Protein AF-A0A1B6FG68-F1 (afdb_monomer)

Radius of gyration: 16.61 Å; Cα contacts (8 Å, |Δi|>4): 75; chains: 1; bounding box: 36×21×45 Å

Foldseek 3Di:
DDDPPPCQVVCVVPPDDPFQPGWDDDPNDIDRPLCVVCVVVLVPPDDDPPDDDQDDDPPPCSQVVLLVVLCVVVVNPPVVSPPDSCVSPPDPCVRSRGD

Mean predicted aligned error: 4.65 Å

Organism: NCBI:txid1464854

pLDDT: mean 90.07, std 8.43, range [62.94, 98.25]

InterPro domains:
  IPR000863 Sulfotransferase domain [PF00685] (50-84)
  IPR027417 P-loop containing nucleoside triphosphate hydrolase [G3DSA:3.40.50.300] (9-99)
  IPR027417 P-loop containing nucleosi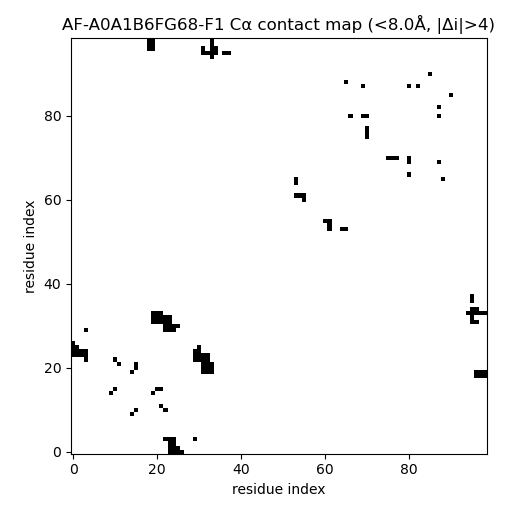de triphosphate hydrolase [SSF52540] (25-97)

Solvent-accessible surface area (backbone atoms only — not comparable to full-atom values): 6326 Å² total; per-residue (Å²): 123,46,81,62,60,92,52,46,70,57,41,66,70,76,58,61,57,96,34,38,93,43,64,32,21,51,97,87,42,82,40,44,41,37,38,74,80,47,46,68,59,67,76,67,53,91,81,61,96,82,68,82,84,88,84,72,66,90,91,73,54,58,68,63,49,51,54,53,50,50,29,66,77,49,82,60,40,67,71,68,62,67,51,61,60,64,79,80,50,72,67,87,64,50,64,36,55,61,90

Structure (mmCIF, N/CA/C/O backbone):
data_AF-A0A1B6FG68-F1
#
_entry.id   AF-A0A1B6FG68-F1
#
loop_
_atom_site.group_PDB
_atom_site.id
_atom_site.type_symbol
_atom_site.label_atom_id
_atom_site.label_alt_id
_atom_site.label_comp_id
_atom_site.label_asym_id
_atom_site.label_entity_id
_atom_site.label_seq_id
_atom_site.pdbx_PDB_ins_code
_atom_site.Cartn_x
_atom_site.Cartn_y
_atom_site.Cartn_z
_atom_site.occupancy
_atom_site.B_iso_or_equiv
_atom_site.auth_seq_id
_atom_site.auth_comp_id
_atom_site.auth_asym_id
_atom_site.auth_atom_id
_atom_site.pdbx_PDB_model_num
ATOM 1 N N . TYR A 1 1 ? -20.013 -1.438 9.552 1.00 82.75 1 TYR A N 1
ATOM 2 C CA . TYR A 1 1 ? -18.961 -1.358 10.588 1.00 82.75 1 TYR A CA 1
ATOM 3 C C . TYR A 1 1 ? -19.482 -1.898 11.904 1.00 82.75 1 TYR A C 1
ATOM 5 O O . TYR A 1 1 ? -20.663 -1.725 12.184 1.00 82.75 1 TYR A O 1
ATOM 13 N N . THR A 1 2 ? -18.632 -2.542 12.702 1.00 82.12 2 THR A N 1
ATOM 14 C CA . THR A 1 2 ? -18.977 -2.993 14.060 1.00 82.12 2 THR A CA 1
ATOM 15 C C . THR A 1 2 ? -18.053 -2.360 15.093 1.00 82.12 2 THR A C 1
ATOM 17 O O . THR A 1 2 ? -16.959 -1.894 14.759 1.00 82.12 2 THR A O 1
ATOM 20 N N . ALA A 1 3 ? -18.488 -2.374 16.355 1.00 78.12 3 ALA A N 1
ATOM 21 C CA . ALA A 1 3 ? -17.666 -1.947 17.479 1.00 78.12 3 ALA A CA 1
ATOM 22 C C . ALA A 1 3 ? -16.343 -2.734 17.536 1.00 78.12 3 ALA A C 1
ATOM 24 O O . ALA A 1 3 ? -16.268 -3.900 17.132 1.00 78.12 3 ALA A O 1
ATOM 25 N N . VAL A 1 4 ? -15.302 -2.075 18.044 1.00 83.50 4 VAL A N 1
AT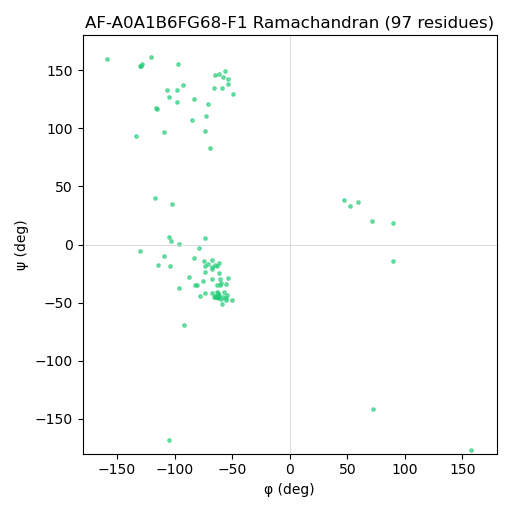OM 26 C CA . VAL A 1 4 ? -13.948 -2.631 18.177 1.00 83.50 4 VAL A CA 1
ATOM 27 C C . VAL A 1 4 ? -13.901 -3.756 19.218 1.00 83.50 4 VAL A C 1
ATOM 29 O O . VAL A 1 4 ? -13.136 -4.713 19.054 1.00 83.50 4 VAL A O 1
ATOM 32 N N . GLY A 1 5 ? -14.777 -3.679 20.225 1.00 84.75 5 GLY A N 1
ATOM 33 C CA . GLY A 1 5 ? -14.944 -4.686 21.268 1.00 84.75 5 GLY A CA 1
ATOM 34 C C . GLY A 1 5 ? -13.771 -4.694 22.243 1.00 84.75 5 GLY A C 1
ATOM 35 O O . GLY A 1 5 ? -13.203 -3.654 22.567 1.00 84.75 5 GLY A O 1
ATOM 36 N N . ASP A 1 6 ? -13.377 -5.886 22.675 1.00 87.19 6 ASP A N 1
ATOM 37 C CA . ASP A 1 6 ? -12.452 -6.107 23.795 1.00 87.19 6 ASP A CA 1
ATOM 38 C C . ASP A 1 6 ? -11.044 -5.508 23.599 1.00 87.19 6 ASP A C 1
ATOM 40 O O . ASP A 1 6 ? -10.286 -5.356 24.557 1.00 87.19 6 ASP A O 1
ATOM 44 N N . CYS A 1 7 ? -10.670 -5.153 22.364 1.00 86.12 7 CYS A N 1
ATOM 45 C CA . CYS A 1 7 ? -9.374 -4.546 22.051 1.00 86.12 7 CYS A CA 1
ATOM 46 C C . CYS A 1 7 ? -9.333 -3.026 22.275 1.00 86.12 7 CYS A C 1
ATOM 48 O O . CYS A 1 7 ? -8.245 -2.449 22.256 1.00 86.12 7 CYS A O 1
ATOM 50 N N . GLU A 1 8 ? -10.476 -2.369 22.480 1.00 86.88 8 GLU A N 1
ATOM 51 C CA . GLU A 1 8 ? -10.570 -0.910 22.610 1.00 86.88 8 GLU A CA 1
ATOM 52 C C . GLU A 1 8 ? -9.643 -0.325 23.696 1.00 86.88 8 GLU A C 1
ATOM 54 O O . GLU A 1 8 ? -8.916 0.622 23.388 1.00 86.88 8 GLU A O 1
ATOM 59 N N . PRO A 1 9 ? -9.519 -0.906 24.911 1.00 88.25 9 PRO A N 1
ATOM 60 C CA . PRO A 1 9 ? -8.592 -0.388 25.920 1.00 88.25 9 PRO A CA 1
ATOM 61 C C . PRO A 1 9 ? -7.119 -0.458 25.491 1.00 88.25 9 PRO A C 1
ATOM 63 O O . PRO A 1 9 ? -6.328 0.417 25.839 1.00 88.25 9 PRO A O 1
ATOM 66 N N . LEU A 1 10 ? -6.733 -1.495 24.739 1.00 89.06 10 LEU A N 1
ATOM 67 C CA . LEU A 1 10 ? -5.361 -1.665 24.252 1.00 89.06 10 LEU A CA 1
ATOM 68 C C . LEU A 1 10 ? -5.054 -0.687 23.119 1.00 89.06 10 LEU A C 1
ATOM 70 O O . LEU A 1 10 ? -3.982 -0.081 23.100 1.00 89.06 10 LEU A O 1
ATOM 74 N N . LEU A 1 11 ? -6.002 -0.502 22.203 1.00 87.50 11 LEU A N 1
ATOM 75 C CA . LEU A 1 11 ? -5.873 0.435 21.090 1.00 87.50 11 LEU A CA 1
ATOM 76 C C . LEU A 1 11 ? -5.778 1.874 21.597 1.00 87.50 11 LEU A C 1
ATOM 78 O O . LEU A 1 11 ? -4.854 2.589 21.222 1.00 87.50 11 LEU A O 1
ATOM 82 N N . SER A 1 12 ? -6.630 2.251 22.549 1.00 83.94 12 SER A N 1
ATOM 83 C CA . SER A 1 12 ? -6.605 3.569 23.192 1.00 83.94 12 SER A CA 1
ATOM 84 C C . SER A 1 12 ? -5.381 3.826 24.070 1.00 83.94 12 SER A C 1
ATOM 86 O O . SER A 1 12 ? -5.141 4.961 24.473 1.00 83.94 12 SER A O 1
ATOM 88 N N . LYS A 1 13 ? -4.610 2.789 24.405 1.00 86.56 13 LYS A N 1
ATOM 89 C CA . LYS A 1 13 ? -3.372 2.920 25.179 1.00 86.56 13 LYS A CA 1
ATOM 90 C C . LYS A 1 13 ? -2.130 2.982 24.295 1.00 86.56 13 LYS A C 1
ATOM 92 O O . LYS A 1 13 ? -1.169 3.661 24.647 1.00 86.56 13 LYS A O 1
ATOM 97 N N . HIS A 1 14 ? -2.117 2.223 23.202 1.00 87.25 14 HIS A N 1
ATOM 98 C CA . HIS A 1 14 ? -0.911 1.984 22.405 1.00 87.25 14 HIS A CA 1
ATOM 99 C C . HIS A 1 14 ? -0.966 2.572 20.992 1.00 87.25 14 HIS A C 1
ATOM 101 O O . HIS A 1 14 ? 0.083 2.711 20.369 1.00 87.25 14 HIS A O 1
ATOM 107 N N . PHE A 1 15 ? -2.156 2.907 20.487 1.00 81.38 15 PHE A N 1
ATOM 108 C CA . PHE A 1 15 ? -2.380 3.251 19.079 1.00 81.38 15 PHE A CA 1
ATOM 109 C C . PHE A 1 15 ? -3.164 4.555 18.859 1.00 81.38 15 PHE A C 1
ATOM 111 O O . PHE A 1 15 ? -3.266 5.014 17.723 1.00 81.38 15 PHE A O 1
ATOM 118 N N . THR A 1 16 ? -3.665 5.196 19.915 1.00 67.38 16 THR A N 1
ATOM 119 C CA . THR A 1 16 ? -4.158 6.581 19.880 1.00 67.38 16 THR A CA 1
ATOM 120 C C . THR A 1 16 ? -2.972 7.537 19.796 1.00 67.38 16 THR A C 1
ATOM 122 O O . THR A 1 16 ? -2.303 7.851 20.779 1.00 67.38 16 THR A O 1
ATOM 125 N N . THR A 1 17 ? -2.679 7.976 18.577 1.00 66.12 17 THR A N 1
ATOM 126 C CA . THR A 1 17 ? -1.759 9.090 18.317 1.00 66.12 17 THR A CA 1
ATOM 127 C C . THR A 1 17 ? -2.570 10.331 17.935 1.00 66.12 17 THR A C 1
ATOM 129 O O . THR A 1 17 ? -3.787 10.349 18.100 1.00 66.12 17 THR A O 1
ATOM 132 N N . VAL A 1 18 ? -1.916 11.379 17.430 1.00 63.12 18 VAL A N 1
ATOM 133 C CA . VAL A 1 18 ? -2.610 12.574 16.920 1.00 63.12 18 VAL A CA 1
ATOM 134 C C . VAL A 1 18 ? -3.416 12.270 15.646 1.00 63.12 18 VAL A C 1
ATOM 136 O O . VAL A 1 18 ? -4.336 13.017 15.337 1.00 63.12 18 VAL A O 1
ATOM 139 N N . TYR A 1 19 ? -3.085 11.192 14.921 1.00 65.44 19 TYR A N 1
ATOM 140 C CA . TYR A 1 19 ? -3.665 10.910 13.605 1.00 65.44 19 TYR A CA 1
ATOM 141 C C . TYR A 1 19 ? -4.919 10.022 13.669 1.00 65.44 19 TYR A C 1
ATOM 143 O O . TYR A 1 19 ? -6.006 10.561 13.468 1.00 65.44 19 TYR A O 1
ATOM 151 N N . PRO A 1 20 ? -4.878 8.713 14.017 1.00 65.12 20 PRO A N 1
ATOM 152 C CA . PRO A 1 20 ? -6.105 7.930 14.050 1.00 65.12 20 PRO A CA 1
ATOM 153 C C . PRO A 1 20 ? -6.938 8.356 15.259 1.00 65.12 20 PRO A C 1
ATOM 155 O O . PRO A 1 20 ? -6.604 8.048 16.405 1.00 65.12 20 PRO A O 1
ATOM 158 N N . GLN A 1 21 ? -8.062 9.018 14.995 1.00 73.25 21 GLN A N 1
ATOM 159 C CA . GLN A 1 21 ? -9.039 9.431 16.014 1.00 73.25 21 GLN A CA 1
ATOM 160 C C . GLN A 1 21 ? -9.869 8.248 16.553 1.00 73.25 21 GLN A C 1
ATOM 162 O O . GLN A 1 21 ? -10.798 8.430 17.337 1.00 73.25 21 GLN A O 1
ATOM 167 N N . GLY A 1 22 ? -9.544 7.024 16.134 1.00 84.69 22 GLY A N 1
ATOM 168 C CA . GLY A 1 22 ? -10.189 5.796 16.565 1.00 84.69 22 GLY A CA 1
ATOM 169 C C . GLY A 1 22 ? -10.000 4.672 15.556 1.00 84.69 22 GLY A C 1
ATOM 170 O O . GLY A 1 22 ? -9.345 4.830 14.523 1.00 84.69 22 GLY A O 1
ATOM 171 N N . PHE A 1 23 ? -10.620 3.534 15.851 1.00 88.75 23 PHE A N 1
ATOM 172 C CA . PHE A 1 23 ? -10.634 2.363 14.985 1.00 88.75 23 PHE A CA 1
ATOM 173 C C . PHE A 1 23 ? -12.067 1.873 14.790 1.00 88.75 23 PHE A C 1
ATOM 175 O O . PHE A 1 23 ? -12.922 2.054 15.654 1.00 88.75 23 PHE A O 1
ATOM 182 N N . VAL A 1 24 ? -12.319 1.215 13.665 1.00 90.44 24 VAL A N 1
ATOM 183 C CA . VAL A 1 24 ? -13.574 0.522 13.366 1.00 90.44 24 VAL A CA 1
ATOM 184 C C . VAL A 1 24 ? -13.268 -0.884 12.881 1.00 90.44 24 VAL A C 1
ATOM 186 O O . VAL A 1 24 ? -12.204 -1.143 12.319 1.00 90.44 24 VAL A O 1
ATOM 189 N N . ARG A 1 25 ? -14.210 -1.810 13.067 1.00 92.31 25 ARG A N 1
ATOM 190 C CA . ARG A 1 25 ? -14.114 -3.132 12.450 1.00 92.31 25 ARG A CA 1
ATOM 191 C C . ARG A 1 25 ? -14.952 -3.164 11.170 1.00 92.31 25 ARG A C 1
ATOM 193 O O . ARG A 1 25 ? -16.158 -2.895 11.194 1.00 92.31 25 ARG A O 1
ATOM 200 N N . CYS A 1 26 ? -14.302 -3.478 10.056 1.00 91.00 26 CYS A N 1
ATOM 201 C CA . CYS A 1 26 ? -14.905 -3.688 8.744 1.00 91.00 26 CYS A CA 1
ATOM 202 C C . CYS A 1 26 ? -14.693 -5.151 8.352 1.00 91.00 26 CYS A C 1
ATOM 204 O O . CYS A 1 26 ? -13.551 -5.591 8.272 1.00 91.00 26 CYS A O 1
ATOM 206 N N . GLU A 1 27 ? -15.776 -5.917 8.203 1.00 90.00 27 GLU A N 1
ATOM 207 C CA . GLU A 1 27 ? -15.733 -7.342 7.816 1.00 90.00 27 GLU A CA 1
ATOM 208 C C . GLU A 1 27 ? -14.714 -8.194 8.600 1.00 90.00 27 GLU A C 1
ATOM 210 O O . GLU A 1 27 ? -14.041 -9.069 8.069 1.00 90.00 27 GLU A O 1
ATOM 215 N N . GLY A 1 28 ? -14.573 -7.930 9.902 1.00 89.81 28 GLY A N 1
ATOM 216 C CA . GLY A 1 28 ? -13.627 -8.650 10.759 1.00 89.81 28 GLY A CA 1
ATOM 217 C C . GLY A 1 28 ? -12.223 -8.042 10.828 1.00 89.81 28 GLY A C 1
ATOM 218 O O . GLY A 1 28 ? -11.511 -8.339 11.785 1.00 89.81 28 GLY A O 1
ATOM 219 N N . THR A 1 29 ? -11.859 -7.122 9.937 1.00 90.25 29 THR A N 1
ATOM 220 C CA . THR A 1 29 ? -10.573 -6.408 9.944 1.00 90.25 29 THR A CA 1
ATOM 221 C C . THR A 1 29 ? -10.665 -5.093 10.711 1.00 90.25 29 THR A C 1
ATOM 223 O O . THR A 1 29 ? -11.641 -4.353 10.590 1.00 90.25 29 THR A O 1
ATOM 226 N N . LEU A 1 30 ? -9.651 -4.796 11.527 1.00 90.25 30 LEU A N 1
ATOM 227 C CA . LEU A 1 30 ? -9.542 -3.519 12.227 1.00 90.25 30 LEU A CA 1
ATOM 228 C C . LEU A 1 30 ? -8.910 -2.472 11.302 1.00 90.25 30 LEU A C 1
ATOM 230 O O . LEU A 1 30 ? -7.814 -2.692 10.794 1.00 90.25 30 LEU A O 1
ATOM 234 N N . LEU A 1 31 ? -9.586 -1.340 11.119 1.00 90.00 31 LEU A N 1
ATOM 235 C CA . LEU A 1 31 ? -9.137 -0.220 10.291 1.00 90.00 31 LEU A CA 1
ATOM 236 C C . LEU A 1 31 ? -9.197 1.092 11.087 1.00 90.00 31 L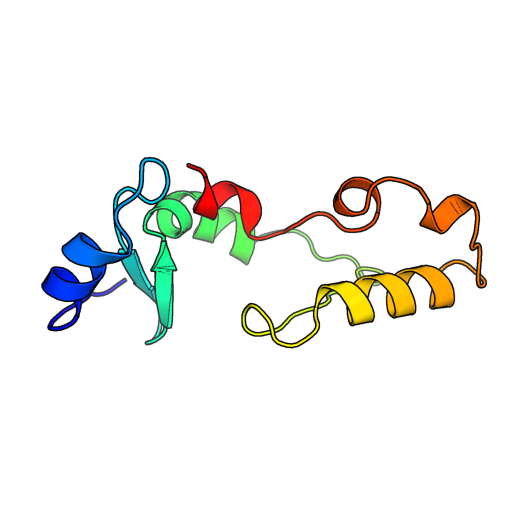EU A C 1
ATOM 238 O O . LEU A 1 31 ? -9.998 1.190 12.023 1.00 90.00 31 LEU A O 1
ATOM 242 N N . PRO A 1 32 ? -8.392 2.110 10.735 1.00 89.31 32 PRO A N 1
ATOM 243 C CA . PRO A 1 32 ? -8.580 3.464 11.248 1.00 89.31 32 PRO A CA 1
ATOM 244 C C . PRO A 1 32 ? -10.010 3.953 10.997 1.00 89.31 32 PRO A C 1
ATOM 246 O O . PRO A 1 32 ? -10.589 3.683 9.945 1.00 89.31 32 PRO A O 1
ATOM 249 N N . ALA A 1 33 ? -10.583 4.697 11.943 1.00 88.94 33 ALA A N 1
ATOM 250 C CA . ALA A 1 33 ? -11.942 5.222 11.808 1.00 88.94 33 ALA A CA 1
ATOM 251 C C . ALA A 1 33 ? -12.104 6.151 10.589 1.00 88.94 33 ALA A C 1
ATOM 253 O O . ALA A 1 33 ? -13.177 6.162 9.981 1.00 88.94 33 ALA A O 1
ATOM 254 N N . GLY A 1 34 ? -11.034 6.848 10.182 1.00 88.62 34 GLY A N 1
ATOM 255 C CA . GLY A 1 34 ? -10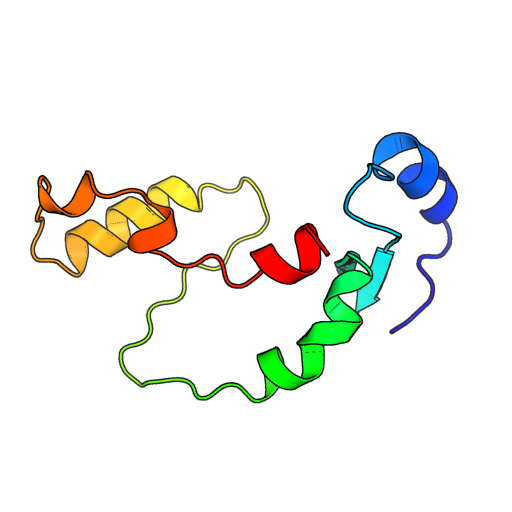.990 7.679 8.976 1.00 88.62 34 GLY A CA 1
ATOM 256 C C . GLY A 1 34 ? -11.414 6.934 7.708 1.00 88.62 34 GLY A C 1
ATOM 257 O O . GLY A 1 34 ? -12.034 7.536 6.838 1.00 88.62 34 GLY A O 1
ATOM 258 N N . TYR A 1 35 ? -11.220 5.608 7.641 1.00 90.81 35 TYR A N 1
ATOM 259 C CA . TYR A 1 35 ? -11.611 4.789 6.483 1.00 90.81 35 TYR A CA 1
ATOM 260 C C . TYR A 1 35 ? -13.096 4.946 6.143 1.00 90.81 35 TYR A C 1
ATOM 262 O O . TYR A 1 35 ? -13.473 4.949 4.976 1.00 90.81 35 TYR A O 1
ATOM 270 N N . THR A 1 36 ? -13.943 5.136 7.157 1.00 91.50 36 THR A N 1
ATOM 271 C CA . THR A 1 36 ? -15.390 5.305 6.963 1.00 91.50 36 THR A CA 1
ATOM 272 C C . THR A 1 36 ? -15.759 6.527 6.120 1.00 91.50 36 THR A C 1
ATOM 274 O O . THR A 1 36 ? -16.813 6.507 5.493 1.00 91.50 36 THR A O 1
ATOM 277 N N . LYS A 1 37 ? -14.899 7.555 6.061 1.00 91.50 37 LYS A N 1
ATOM 278 C CA . LYS A 1 37 ? -15.106 8.755 5.238 1.00 91.50 37 LYS A CA 1
ATOM 279 C C . LYS A 1 37 ? -14.856 8.492 3.747 1.00 91.50 37 LYS A C 1
ATOM 281 O O . LYS A 1 37 ? -15.506 9.108 2.914 1.00 91.50 37 LYS A O 1
ATOM 286 N N . TYR A 1 38 ? -13.940 7.574 3.432 1.00 91.62 38 TYR A N 1
ATOM 287 C CA . TYR A 1 38 ? -13.439 7.328 2.072 1.00 91.62 38 TYR A CA 1
ATOM 288 C C . TYR A 1 38 ? -13.927 5.999 1.476 1.00 91.62 38 TYR A C 1
ATOM 290 O O . TYR A 1 38 ? -13.744 5.745 0.290 1.00 91.62 38 TYR A O 1
ATOM 298 N N . ALA A 1 39 ? -14.551 5.129 2.277 1.00 92.00 39 ALA A N 1
ATOM 299 C CA . ALA A 1 39 ? -14.900 3.769 1.870 1.00 92.00 39 ALA A CA 1
ATOM 300 C C . ALA A 1 39 ? -15.782 3.705 0.613 1.00 92.00 39 ALA A C 1
ATOM 302 O O . ALA A 1 39 ? -15.556 2.849 -0.236 1.00 92.00 39 ALA A O 1
ATOM 303 N N . GLU A 1 40 ? -16.771 4.592 0.481 1.00 93.88 40 GLU A N 1
ATOM 304 C CA . GLU A 1 40 ? -17.657 4.609 -0.689 1.00 93.88 40 GLU A CA 1
ATOM 305 C C . GLU A 1 40 ? -16.914 5.013 -1.968 1.00 93.88 40 GLU A C 1
ATOM 307 O O . GLU A 1 40 ? -17.101 4.382 -3.005 1.00 93.88 40 GLU A O 1
ATOM 312 N N . GLU A 1 41 ? -16.041 6.017 -1.894 1.00 92.88 41 GLU A N 1
ATOM 313 C CA . GLU A 1 41 ? -15.226 6.459 -3.028 1.00 92.88 4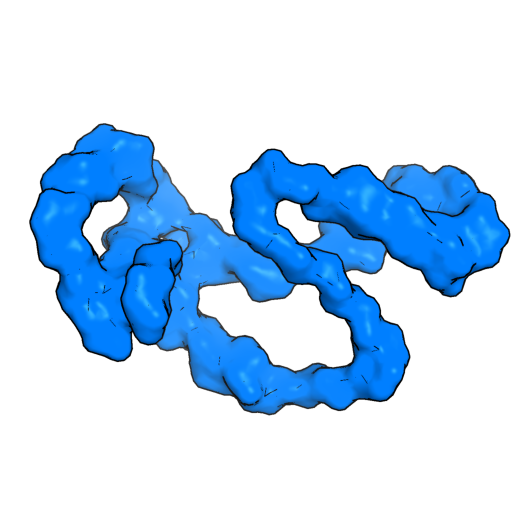1 GLU A CA 1
ATOM 314 C C . GLU A 1 41 ? -14.234 5.373 -3.452 1.00 92.88 41 GLU A C 1
ATOM 316 O O . GLU A 1 41 ? -14.158 5.024 -4.627 1.00 92.88 41 GLU A O 1
ATOM 321 N N . ILE A 1 42 ? -13.555 4.762 -2.478 1.00 91.62 42 ILE A N 1
ATOM 322 C CA . ILE A 1 42 ? -12.633 3.639 -2.680 1.00 91.62 42 ILE A CA 1
ATOM 323 C C . ILE A 1 42 ? -13.319 2.473 -3.402 1.00 91.62 42 ILE A C 1
ATOM 325 O O . ILE A 1 42 ? -12.765 1.920 -4.350 1.00 91.62 42 ILE A O 1
ATOM 329 N N . LEU A 1 43 ? -14.518 2.084 -2.959 1.00 92.06 43 LEU A N 1
ATOM 330 C CA . LEU A 1 43 ? -15.232 0.927 -3.508 1.00 92.06 43 LEU A CA 1
ATOM 331 C C . LEU A 1 43 ? -15.829 1.185 -4.897 1.00 92.06 43 LEU A C 1
ATOM 333 O O . LEU A 1 43 ? -16.053 0.230 -5.638 1.00 92.06 43 LEU A O 1
ATOM 337 N N . ASN A 1 44 ? -16.089 2.448 -5.241 1.00 96.06 44 ASN A N 1
ATOM 338 C CA . ASN A 1 44 ? -16.675 2.844 -6.522 1.00 96.06 44 ASN A CA 1
ATOM 339 C C . ASN A 1 44 ? -15.659 3.471 -7.489 1.00 96.06 44 ASN A C 1
ATOM 341 O O . ASN A 1 44 ? -16.064 3.972 -8.540 1.00 96.06 44 ASN A O 1
ATOM 345 N N . MET A 1 45 ? -14.365 3.481 -7.152 1.00 93.75 45 MET A N 1
ATOM 346 C CA . MET A 1 45 ? -13.357 4.098 -8.007 1.00 93.75 45 MET A CA 1
ATOM 347 C C . MET A 1 45 ? -13.300 3.412 -9.378 1.00 93.75 45 MET A C 1
ATOM 349 O O . MET A 1 45 ? -13.466 2.197 -9.503 1.00 93.75 45 MET A O 1
ATOM 353 N N . GLU A 1 46 ? -13.007 4.192 -10.414 1.00 96.19 46 GLU A N 1
ATOM 354 C CA . GLU A 1 46 ? -12.748 3.643 -11.740 1.00 96.19 46 GLU A CA 1
ATOM 355 C C . GLU A 1 46 ? -11.401 2.910 -11.747 1.00 96.19 46 GLU A C 1
ATOM 357 O O . GLU A 1 46 ? -10.358 3.510 -11.481 1.00 96.19 46 GLU A O 1
ATOM 362 N N . ILE A 1 47 ? -11.433 1.617 -12.071 1.00 96.00 47 ILE A N 1
ATOM 363 C CA . ILE A 1 47 ? -10.240 0.787 -12.250 1.00 96.00 47 ILE A CA 1
ATOM 364 C C . ILE A 1 47 ? -9.927 0.704 -13.741 1.00 96.00 47 ILE A C 1
ATOM 366 O O . ILE A 1 47 ? -10.809 0.422 -14.559 1.00 96.00 47 ILE A O 1
ATOM 370 N N . ARG A 1 48 ? -8.661 0.910 -14.094 1.00 96.62 48 ARG A N 1
ATOM 371 C CA . ARG A 1 48 ? -8.163 0.808 -15.466 1.00 96.62 48 ARG A CA 1
ATOM 372 C C . ARG A 1 48 ? -7.543 -0.561 -15.714 1.00 96.62 48 ARG A C 1
ATOM 374 O O . ARG A 1 48 ? -7.104 -1.251 -14.798 1.00 96.62 48 ARG A O 1
ATOM 381 N N . CYS A 1 49 ? -7.521 -0.982 -16.976 1.00 97.69 49 CYS A N 1
ATOM 382 C CA . CYS A 1 49 ? -7.003 -2.301 -17.348 1.00 97.69 49 CYS A CA 1
ATOM 383 C C . CYS A 1 49 ? -5.478 -2.431 -17.209 1.00 97.69 49 CYS A C 1
ATOM 385 O O . CYS A 1 49 ? -4.965 -3.548 -17.197 1.00 97.69 49 CYS A O 1
ATOM 387 N N . ASP A 1 50 ? -4.774 -1.308 -17.114 1.00 96.50 50 ASP A N 1
ATOM 388 C CA . ASP A 1 50 ? -3.329 -1.184 -16.956 1.00 96.50 50 ASP A CA 1
ATOM 389 C C . ASP A 1 50 ? -2.904 -0.828 -15.521 1.00 96.50 50 ASP A C 1
ATOM 391 O O . ASP A 1 50 ? -1.709 -0.685 -15.258 1.00 96.50 50 ASP A O 1
ATOM 395 N N . ASP A 1 51 ? -3.848 -0.734 -14.577 1.00 96.25 51 ASP A N 1
ATOM 396 C CA . ASP A 1 51 ? -3.522 -0.483 -13.175 1.00 96.25 51 ASP A CA 1
ATOM 397 C C . ASP A 1 51 ? -2.752 -1.666 -12.567 1.00 96.25 51 ASP A C 1
ATOM 399 O O . ASP A 1 51 ? -3.135 -2.835 -12.684 1.00 96.25 51 ASP A O 1
ATOM 403 N N . VAL A 1 52 ? -1.683 -1.350 -11.833 1.00 96.31 52 VAL A N 1
ATOM 404 C CA . VAL A 1 52 ? -0.871 -2.335 -11.112 1.00 96.31 52 VAL A CA 1
ATOM 405 C C . VAL A 1 52 ? -0.960 -2.086 -9.613 1.00 96.31 52 VAL A C 1
ATOM 407 O O . VAL A 1 52 ? -0.507 -1.065 -9.099 1.00 96.31 52 VAL A O 1
ATOM 410 N N . TRP A 1 53 ? -1.499 -3.071 -8.898 1.00 95.88 53 TRP A N 1
ATOM 411 C CA . TRP A 1 53 ? -1.714 -3.008 -7.457 1.00 95.88 53 TRP A CA 1
ATOM 412 C C . TRP A 1 53 ? -0.688 -3.862 -6.717 1.00 95.88 53 TRP A C 1
ATOM 414 O O . TRP A 1 53 ? -0.547 -5.057 -6.982 1.00 95.88 53 TRP A O 1
ATOM 424 N N . VAL A 1 54 ? -0.000 -3.269 -5.740 1.00 97.00 54 VAL A N 1
ATOM 425 C CA . VAL A 1 54 ? 0.856 -4.006 -4.801 1.00 97.00 54 VAL A CA 1
ATOM 426 C C . VAL A 1 54 ? 0.186 -4.006 -3.432 1.00 97.00 54 VAL A C 1
ATOM 428 O O . VAL A 1 54 ? 0.304 -3.050 -2.668 1.00 97.00 54 VAL A O 1
ATOM 431 N N . CYS A 1 55 ? -0.527 -5.091 -3.131 1.00 95.31 55 CYS A N 1
ATOM 432 C CA . CYS A 1 55 ? -1.303 -5.245 -1.902 1.00 95.31 55 CYS A CA 1
ATOM 433 C 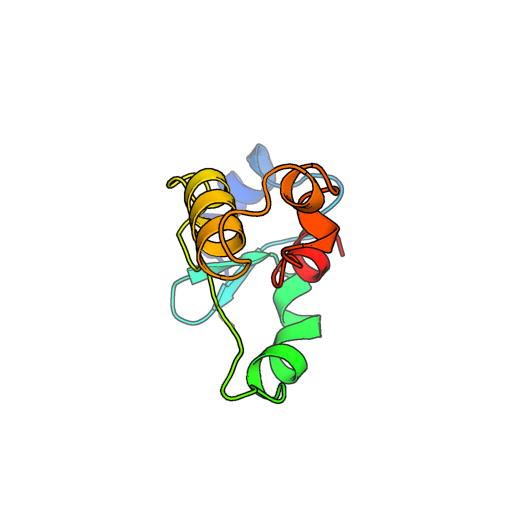C . CYS A 1 55 ? -0.617 -6.212 -0.935 1.00 95.31 55 CYS A C 1
ATOM 435 O O . CYS A 1 55 ? -0.209 -7.310 -1.313 1.00 95.31 55 CYS A O 1
ATOM 437 N N . SER A 1 56 ? -0.517 -5.831 0.336 1.00 94.19 56 SER A N 1
ATOM 438 C CA . SER A 1 56 ? 0.079 -6.678 1.369 1.00 94.19 56 SER A CA 1
ATOM 439 C C . SER A 1 56 ? -0.385 -6.267 2.759 1.00 94.19 56 SER A C 1
ATOM 441 O O . SER A 1 56 ? -0.738 -5.107 2.964 1.00 94.19 56 SER A O 1
ATOM 443 N N . PHE A 1 57 ? -0.274 -7.160 3.742 1.00 93.19 57 PHE A N 1
ATOM 444 C CA . PHE A 1 57 ? -0.358 -6.738 5.138 1.00 93.19 57 PHE A CA 1
ATOM 445 C C . PHE A 1 57 ? 0.828 -5.810 5.484 1.00 93.19 57 PHE A C 1
ATOM 447 O O . PHE A 1 57 ? 1.923 -5.997 4.941 1.00 93.19 57 PHE A O 1
ATOM 454 N N . PRO A 1 58 ? 0.668 -4.800 6.361 1.00 90.62 58 PRO A N 1
ATOM 455 C CA . PRO A 1 58 ? 1.752 -3.877 6.661 1.00 90.62 58 PRO A CA 1
ATOM 456 C C . PRO A 1 58 ? 3.037 -4.594 7.085 1.00 90.62 58 PRO A C 1
ATOM 458 O O . PRO A 1 58 ? 3.023 -5.520 7.895 1.00 90.62 58 PRO A O 1
ATOM 461 N N . LYS A 1 59 ? 4.169 -4.102 6.570 1.00 93.75 59 LYS A N 1
ATOM 462 C CA . LYS A 1 59 ? 5.533 -4.561 6.898 1.00 93.75 59 LYS A CA 1
ATOM 463 C C . LYS A 1 59 ? 5.920 -5.947 6.357 1.00 93.75 59 LYS A C 1
ATOM 465 O O . LYS A 1 59 ? 6.921 -6.494 6.805 1.00 93.75 59 LYS A O 1
ATOM 470 N N . THR A 1 60 ? 5.235 -6.469 5.338 1.00 97.12 60 THR A N 1
ATOM 471 C CA . THR A 1 60 ? 5.593 -7.751 4.693 1.00 97.12 60 THR A CA 1
ATOM 472 C C . THR A 1 60 ? 6.321 -7.589 3.348 1.00 97.12 60 THR A C 1
ATOM 474 O O . THR A 1 60 ? 6.121 -8.384 2.437 1.00 97.12 60 THR A O 1
ATOM 477 N N . GLY A 1 61 ? 7.162 -6.557 3.196 1.00 96.44 61 GLY A N 1
ATOM 478 C CA . GLY A 1 61 ? 8.011 -6.382 2.002 1.00 96.44 61 GLY A CA 1
ATOM 479 C C . GLY A 1 61 ? 7.396 -5.581 0.844 1.00 96.44 61 GLY A C 1
ATOM 480 O O . GLY A 1 61 ? 7.893 -5.650 -0.281 1.00 96.44 61 GLY A O 1
ATOM 481 N N . THR A 1 62 ? 6.350 -4.793 1.104 1.00 96.19 62 THR A N 1
ATOM 482 C CA . THR A 1 62 ? 5.640 -3.984 0.096 1.00 96.19 62 THR A CA 1
ATOM 483 C C . THR A 1 62 ? 6.574 -3.052 -0.672 1.00 96.19 62 THR A C 1
ATOM 485 O O . THR A 1 62 ? 6.558 -3.066 -1.894 1.00 96.19 62 THR A O 1
ATOM 488 N N . THR A 1 63 ? 7.462 -2.330 0.020 1.00 95.88 63 THR A N 1
ATOM 489 C CA . THR A 1 63 ? 8.402 -1.385 -0.608 1.00 95.88 63 THR A CA 1
ATOM 490 C C . THR A 1 63 ? 9.350 -2.066 -1.592 1.00 95.88 63 THR A C 1
ATOM 492 O O . THR A 1 63 ? 9.557 -1.574 -2.692 1.00 95.88 63 THR A O 1
ATOM 495 N N . TRP A 1 64 ? 9.909 -3.227 -1.233 1.00 97.31 64 TRP A N 1
ATOM 496 C CA . TRP A 1 64 ? 10.777 -3.974 -2.152 1.00 97.31 64 TRP A CA 1
ATOM 497 C C . TRP A 1 64 ? 10.003 -4.432 -3.386 1.00 97.31 64 TRP A C 1
ATOM 499 O O . TRP A 1 64 ? 10.505 -4.344 -4.502 1.00 97.31 64 TRP A O 1
ATOM 509 N N . THR A 1 65 ? 8.768 -4.890 -3.182 1.00 97.88 65 THR A N 1
ATOM 510 C CA . THR A 1 65 ? 7.896 -5.329 -4.274 1.00 97.88 65 THR A CA 1
ATOM 511 C C . THR A 1 65 ? 7.534 -4.165 -5.194 1.00 97.88 65 THR A C 1
ATOM 513 O O . THR A 1 65 ? 7.643 -4.313 -6.404 1.00 97.88 65 THR A O 1
ATOM 516 N N . GLN A 1 66 ? 7.184 -3.000 -4.642 1.00 97.62 66 GLN A N 1
ATOM 517 C CA . GLN A 1 66 ? 6.890 -1.783 -5.404 1.00 97.62 66 GLN A CA 1
ATOM 518 C C . GLN A 1 66 ? 8.081 -1.362 -6.274 1.00 97.62 66 GLN A C 1
ATOM 520 O O . GLN A 1 66 ? 7.894 -1.119 -7.461 1.00 97.62 66 GLN A O 1
ATOM 525 N N . GLU A 1 67 ? 9.308 -1.366 -5.740 1.00 97.62 67 GLU A N 1
ATOM 526 C CA . GLU A 1 67 ? 10.503 -1.043 -6.536 1.00 97.62 67 GLU A CA 1
ATOM 527 C C . GLU A 1 67 ? 10.758 -2.047 -7.664 1.00 97.62 67 GLU A C 1
ATOM 529 O O . GLU A 1 67 ? 11.015 -1.653 -8.800 1.00 97.62 67 GLU A O 1
ATOM 534 N N . MET A 1 68 ? 10.658 -3.351 -7.379 1.00 97.94 68 MET A N 1
ATOM 535 C CA . MET A 1 68 ? 10.842 -4.384 -8.403 1.00 97.94 68 MET A CA 1
ATOM 536 C C . MET A 1 68 ? 9.789 -4.274 -9.508 1.00 97.94 68 MET A C 1
ATOM 538 O O . MET A 1 68 ? 10.134 -4.316 -10.686 1.00 97.94 68 MET A O 1
ATOM 542 N N . VAL A 1 69 ? 8.519 -4.102 -9.133 1.00 98.06 69 VAL A N 1
ATOM 543 C CA . VAL A 1 69 ? 7.410 -3.940 -10.079 1.00 98.06 69 VAL A CA 1
ATOM 544 C C . VAL A 1 69 ? 7.601 -2.678 -10.916 1.00 98.06 69 VAL A C 1
ATOM 546 O O . VAL A 1 69 ? 7.470 -2.755 -12.135 1.00 98.06 69 VAL A O 1
ATOM 549 N N . TRP A 1 70 ? 7.968 -1.547 -10.298 1.00 97.94 70 TRP A N 1
ATOM 550 C CA . TRP A 1 70 ? 8.204 -0.299 -11.023 1.00 97.94 70 TRP A CA 1
ATOM 551 C C . TRP A 1 70 ? 9.296 -0.471 -12.079 1.00 97.94 70 TRP A C 1
ATOM 553 O O . TRP A 1 70 ? 9.073 -0.156 -13.244 1.00 97.94 70 TRP A O 1
ATOM 563 N N . CYS A 1 71 ? 10.452 -1.020 -11.694 1.00 97.94 71 CYS A N 1
ATOM 564 C CA . CYS A 1 71 ? 11.564 -1.230 -12.617 1.00 97.94 71 CYS A CA 1
ATOM 565 C C . CYS A 1 71 ? 11.187 -2.186 -13.754 1.00 97.94 71 CYS A C 1
ATOM 567 O O . CYS A 1 71 ? 11.495 -1.898 -14.904 1.00 97.94 71 CYS A O 1
ATOM 569 N N . ILE A 1 72 ? 10.508 -3.302 -13.466 1.00 98.12 72 ILE A N 1
ATOM 570 C CA . ILE A 1 72 ? 10.083 -4.259 -14.503 1.00 98.12 72 ILE A CA 1
ATOM 571 C C . ILE A 1 72 ? 9.105 -3.607 -15.489 1.00 98.12 72 ILE A C 1
ATOM 573 O O . ILE A 1 72 ? 9.231 -3.819 -16.691 1.00 98.1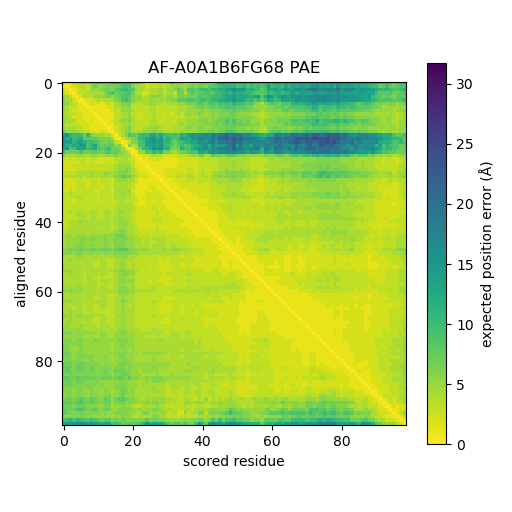2 72 ILE A O 1
ATOM 577 N N . ALA A 1 73 ? 8.154 -2.811 -14.997 1.00 97.44 73 ALA A N 1
ATOM 578 C CA . ALA A 1 73 ? 7.151 -2.149 -15.830 1.00 97.44 73 ALA A CA 1
ATOM 579 C C . ALA A 1 73 ? 7.706 -0.968 -16.648 1.00 97.44 73 ALA A C 1
ATOM 581 O O . ALA A 1 73 ? 7.073 -0.556 -17.614 1.00 97.44 73 ALA A O 1
ATOM 582 N N . ASN A 1 74 ? 8.870 -0.430 -16.268 1.00 97.25 74 ASN A N 1
ATOM 583 C CA . ASN A 1 74 ? 9.507 0.730 -16.898 1.00 97.25 74 ASN A CA 1
ATOM 584 C C . ASN A 1 74 ? 10.868 0.360 -17.514 1.00 97.25 74 ASN A C 1
ATOM 586 O O . ASN A 1 74 ? 11.836 1.102 -17.367 1.00 97.25 74 ASN A O 1
ATOM 590 N N . ASP A 1 75 ? 10.964 -0.814 -18.149 1.00 98.25 75 ASP A N 1
ATOM 591 C CA . ASP A 1 75 ? 12.137 -1.261 -18.922 1.00 98.25 75 ASP A CA 1
ATOM 592 C C . ASP A 1 75 ? 13.481 -1.189 -18.168 1.00 98.25 75 ASP A C 1
ATOM 594 O O . ASP A 1 75 ? 14.542 -0.958 -18.749 1.00 98.25 75 ASP A O 1
ATOM 598 N N . LEU A 1 76 ? 13.443 -1.421 -16.853 1.00 98.12 76 LEU A N 1
ATOM 599 C CA . LEU A 1 76 ? 14.583 -1.317 -15.940 1.00 98.12 76 LEU A CA 1
ATOM 600 C C . LEU A 1 76 ? 15.226 0.085 -15.918 1.00 98.12 76 LEU A C 1
ATOM 602 O O . LEU A 1 76 ? 16.443 0.209 -15.769 1.00 98.12 76 LEU A O 1
ATOM 606 N N . ASP A 1 77 ? 14.422 1.148 -16.020 1.00 98.12 77 ASP A N 1
ATOM 607 C CA . ASP A 1 77 ? 14.876 2.536 -15.870 1.00 98.12 77 ASP A CA 1
ATOM 608 C C . ASP A 1 77 ? 15.283 2.867 -14.419 1.00 98.12 77 ASP A C 1
ATOM 610 O O . ASP A 1 77 ? 14.540 3.441 -13.622 1.00 98.12 77 ASP A O 1
ATOM 614 N N . PHE A 1 78 ? 16.514 2.522 -14.053 1.00 97.75 78 PHE A N 1
ATOM 615 C CA . PHE A 1 78 ? 17.037 2.784 -12.712 1.00 97.75 78 PHE A CA 1
ATOM 616 C C . PHE A 1 78 ? 17.239 4.274 -12.394 1.00 97.75 78 PHE A C 1
ATOM 618 O O . PHE A 1 78 ? 17.333 4.624 -11.217 1.00 97.75 78 PHE A O 1
ATOM 625 N N . GLU A 1 79 ? 17.327 5.158 -13.394 1.00 98.00 79 GLU A N 1
ATOM 626 C CA . GLU A 1 79 ? 17.416 6.602 -13.147 1.00 98.00 79 GLU A CA 1
ATOM 627 C C . GLU A 1 79 ? 16.037 7.170 -1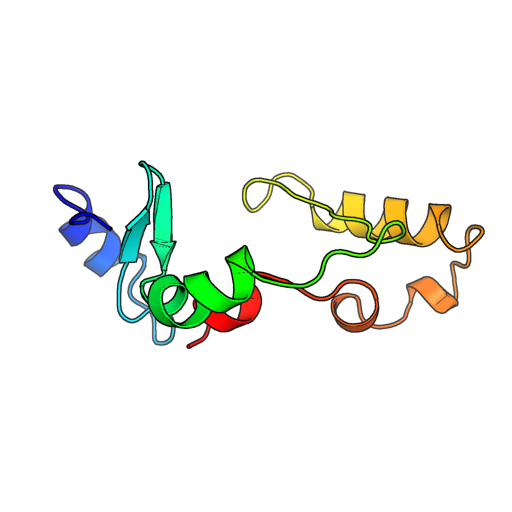2.807 1.00 98.00 79 GLU A C 1
ATOM 629 O O . GLU A 1 79 ? 15.901 7.883 -11.810 1.00 98.00 79 GLU A O 1
ATOM 634 N N . GLY A 1 80 ? 14.999 6.773 -13.550 1.00 96.56 80 GLY A N 1
ATOM 635 C CA . GLY A 1 80 ? 13.608 7.087 -13.227 1.00 96.56 80 GLY A CA 1
ATOM 636 C C . GLY A 1 80 ? 13.174 6.532 -11.867 1.00 96.56 80 GLY A C 1
ATOM 637 O O . GLY A 1 80 ? 12.474 7.213 -11.113 1.00 96.56 80 GLY A O 1
ATOM 638 N N . ALA A 1 81 ? 13.678 5.358 -11.473 1.00 97.00 81 ALA A N 1
ATOM 639 C CA . ALA A 1 81 ? 13.389 4.754 -10.170 1.00 97.00 81 ALA A CA 1
ATOM 640 C C . ALA A 1 81 ? 13.890 5.589 -8.971 1.00 97.00 81 ALA A C 1
ATOM 642 O O . ALA A 1 81 ? 13.407 5.421 -7.850 1.00 97.00 81 ALA A O 1
ATOM 643 N N . LYS A 1 82 ? 14.821 6.534 -9.176 1.00 96.69 82 LYS A N 1
ATOM 644 C CA . LYS A 1 82 ? 15.301 7.440 -8.112 1.00 96.69 82 LYS A CA 1
ATOM 645 C C . LYS A 1 82 ? 14.296 8.533 -7.752 1.00 96.69 82 LYS A C 1
ATOM 647 O O . LYS A 1 82 ? 14.462 9.184 -6.719 1.00 96.69 82 LYS A O 1
ATOM 652 N N . VAL A 1 83 ? 13.263 8.747 -8.572 1.00 96.75 83 VAL A N 1
ATOM 653 C CA . VAL A 1 83 ? 12.148 9.634 -8.222 1.00 96.75 83 VAL A CA 1
ATOM 654 C C . VAL A 1 83 ? 11.498 9.141 -6.927 1.00 96.75 83 VAL A C 1
ATOM 656 O O . VAL A 1 83 ? 11.413 7.936 -6.671 1.00 96.75 83 VAL A O 1
ATOM 659 N N . GLN A 1 84 ? 11.044 10.083 -6.098 1.00 94.81 84 GLN A N 1
ATOM 660 C CA . GLN A 1 84 ? 10.427 9.794 -4.807 1.00 94.81 84 GLN A CA 1
ATOM 661 C C . GLN A 1 84 ? 9.338 8.720 -4.936 1.00 94.81 84 GLN A C 1
ATOM 663 O O . GLN A 1 84 ? 8.422 8.840 -5.746 1.00 94.81 84 GLN A O 1
ATOM 668 N N . HIS A 1 85 ? 9.417 7.698 -4.082 1.00 93.06 85 HIS A N 1
ATOM 669 C CA . HIS A 1 85 ? 8.562 6.513 -4.143 1.00 93.06 85 HIS A CA 1
ATOM 670 C C . HIS A 1 85 ? 7.063 6.837 -4.241 1.00 93.06 85 HIS A C 1
ATOM 672 O O . HIS A 1 85 ? 6.379 6.304 -5.103 1.00 93.06 85 HIS A O 1
ATOM 678 N N . GLY A 1 86 ? 6.552 7.747 -3.404 1.00 91.31 86 GLY A N 1
ATOM 679 C CA . GLY A 1 86 ? 5.128 8.115 -3.398 1.00 91.31 86 GLY A CA 1
ATOM 680 C C . GLY A 1 86 ? 4.629 8.795 -4.680 1.00 91.31 86 GLY A C 1
ATOM 681 O O . GLY A 1 86 ? 3.428 8.825 -4.913 1.00 91.31 86 GLY A O 1
ATOM 682 N N . VAL A 1 87 ? 5.533 9.318 -5.516 1.00 93.56 87 VAL A N 1
ATOM 683 C CA . VAL A 1 87 ? 5.194 9.873 -6.838 1.00 93.56 87 VAL A CA 1
ATOM 684 C C . VAL A 1 87 ? 5.037 8.754 -7.868 1.00 93.56 87 VAL A C 1
ATOM 686 O O . VAL A 1 87 ? 4.201 8.844 -8.758 1.00 93.56 87 VAL A O 1
ATOM 689 N N . ARG A 1 88 ? 5.839 7.691 -7.741 1.00 95.06 88 ARG A N 1
ATOM 690 C CA . ARG A 1 88 ? 5.828 6.524 -8.634 1.00 95.06 88 ARG A CA 1
ATOM 691 C C . ARG A 1 88 ? 4.741 5.512 -8.277 1.00 95.06 88 ARG A C 1
ATOM 693 O O . ARG A 1 88 ? 4.192 4.871 -9.163 1.00 95.06 88 ARG A O 1
ATOM 700 N N . PHE A 1 89 ? 4.466 5.371 -6.985 1.00 94.25 89 PHE A N 1
ATOM 701 C CA . PHE A 1 89 ?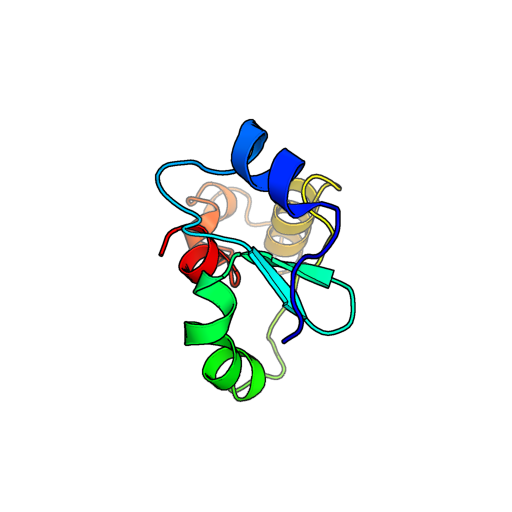 3.483 4.464 -6.407 1.00 94.25 89 PHE A CA 1
ATOM 702 C C . PHE A 1 89 ? 2.653 5.227 -5.364 1.00 94.25 89 PHE A C 1
ATOM 704 O O . PHE A 1 89 ? 3.073 5.329 -4.204 1.00 94.25 89 PHE A O 1
ATOM 711 N N . PRO A 1 90 ? 1.496 5.789 -5.762 1.00 91.44 90 PRO A N 1
ATOM 712 C CA . PRO A 1 90 ? 0.568 6.427 -4.838 1.00 91.44 90 PRO A CA 1
ATOM 713 C C . PRO A 1 90 ? 0.094 5.441 -3.764 1.00 91.44 90 PRO A C 1
ATOM 715 O O . PRO A 1 90 ? -0.260 4.299 -4.059 1.00 91.44 90 PRO A O 1
ATOM 718 N N . PHE A 1 91 ? 0.089 5.883 -2.506 1.00 90.00 91 PHE A N 1
ATOM 719 C CA . PHE A 1 91 ? -0.428 5.085 -1.396 1.00 90.00 91 PHE A CA 1
ATOM 720 C C . PHE A 1 91 ? -1.935 5.267 -1.295 1.00 90.00 91 PHE A C 1
ATOM 722 O O . PHE A 1 91 ? -2.414 6.306 -0.849 1.00 90.00 91 PHE A O 1
ATOM 729 N N . PHE A 1 92 ? -2.657 4.230 -1.699 1.00 87.38 92 PHE A N 1
ATOM 730 C CA . PHE A 1 92 ? -4.114 4.209 -1.735 1.00 87.38 92 PHE A CA 1
ATOM 731 C C . PHE A 1 92 ? -4.769 4.430 -0.364 1.00 87.38 92 PHE A C 1
ATOM 733 O O . PHE A 1 92 ? -5.836 5.020 -0.258 1.00 87.38 92 PHE A O 1
ATOM 740 N N . ASP A 1 93 ? -4.123 3.955 0.697 1.00 85.75 93 ASP A N 1
ATOM 741 C CA . ASP A 1 93 ? -4.627 3.963 2.065 1.00 85.75 93 ASP A CA 1
ATOM 742 C C . ASP A 1 93 ? -4.141 5.143 2.911 1.00 85.75 93 ASP A C 1
ATOM 744 O O . ASP A 1 93 ? -4.497 5.257 4.084 1.00 85.75 93 ASP A O 1
ATOM 748 N N . LEU A 1 94 ? -3.327 6.033 2.335 1.00 86.00 94 LEU A N 1
ATOM 749 C CA . LEU A 1 94 ? -2.665 7.081 3.102 1.00 86.00 94 LEU A CA 1
ATOM 750 C C . LEU A 1 94 ? -3.662 8.060 3.721 1.00 86.00 94 LEU A C 1
ATOM 752 O O . LEU A 1 94 ? -3.527 8.380 4.897 1.00 86.00 94 LEU A O 1
ATOM 756 N N . GLU A 1 95 ? -4.663 8.505 2.962 1.00 82.00 95 GLU A N 1
ATOM 757 C CA . GLU A 1 95 ? -5.597 9.560 3.383 1.00 82.00 95 GLU A CA 1
ATOM 758 C C . GLU A 1 95 ? -6.351 9.181 4.658 1.00 82.00 95 GLU A C 1
ATOM 760 O O . GLU A 1 95 ? -6.344 9.930 5.632 1.00 82.00 95 GLU A O 1
ATOM 765 N N . PHE A 1 96 ? -6.889 7.965 4.730 1.00 83.31 96 PHE A N 1
ATOM 766 C CA . PHE A 1 96 ? -7.618 7.521 5.916 1.00 83.31 96 PHE A CA 1
ATOM 767 C C . PHE A 1 96 ? -6.734 7.087 7.096 1.00 83.31 96 PHE A C 1
ATOM 769 O O . PHE A 1 96 ? -7.260 6.730 8.154 1.00 83.31 96 PHE A O 1
ATOM 776 N N . LEU A 1 97 ? -5.407 7.083 6.930 1.00 79.69 97 LEU A N 1
ATOM 777 C CA . LEU A 1 97 ? -4.448 6.882 8.019 1.00 79.69 97 LEU A CA 1
ATOM 778 C C . LEU A 1 97 ? -4.071 8.197 8.716 1.00 79.69 97 LEU A C 1
ATOM 780 O O . LEU A 1 97 ? -3.699 8.157 9.892 1.00 79.69 97 LEU A O 1
ATOM 784 N N . VAL A 1 98 ? -4.130 9.333 8.007 1.00 74.75 98 VAL A N 1
ATOM 785 C CA . VAL A 1 98 ? -3.718 10.650 8.530 1.00 74.75 98 VAL A CA 1
ATOM 786 C C . VAL A 1 98 ? -4.871 11.580 8.921 1.00 74.75 98 VAL A C 1
ATOM 788 O O . VAL A 1 98 ? -4.620 12.524 9.670 1.00 74.75 98 VAL A O 1
ATOM 791 N N . ASP A 1 99 ? -6.089 11.325 8.445 1.00 62.94 99 ASP A N 1
ATOM 792 C CA . ASP A 1 99 ? -7.280 12.181 8.604 1.00 62.94 99 ASP A CA 1
ATOM 793 C C . ASP A 1 99 ? -8.254 11.745 9.723 1.00 62.94 99 ASP A C 1
ATOM 795 O O . ASP A 1 99 ? -8.919 12.620 10.337 1.00 62.94 99 ASP A O 1
#

Sequence (99 aa):
YTAVGDCEPLLSKHFTTVYPQGFVRCEGTLLPAGYTKYAEEILNMEIRCDDVWVCSFPKTGTTWTQEMVWCIANDLDFEGAKVQHGVRFPFFDLEFLVD

Secondary structure (DSSP, 8-state):
-B--GGGHHHHHHHT--SS---EEEETTEEEETTHHHHHHHHHHPPPPTT------STTSSHHHHHHHHHHHHTTT-TTGGGS-HHHHS--TTSHHHH-